Protein AF-A0A350IE97-F1 (afdb_monomer_lite)

Radius of gyration: 16.1 Å; chains: 1; bounding box: 35×37×40 Å

Sequence (151 aa):
MATRTSSQSGNFNSTSTWGGSAVPIDGDDFVITQGHIVTVNSDIRTTNGYHDSFVHGKLHITTNGQLRMNGTLLVRQHTGTVGGYFAEGDSNTGPYLRMDNGGRLEINGDDAANHALRGETHKYVWIECEGTDPRPKTTLSAIETIGSSSL

pLDDT: mean 91.08, std 9.74, range [55.69, 98.88]

Structure (mmCIF, N/CA/C/O backbone):
data_AF-A0A350IE97-F1
#
_entry.id   AF-A0A350IE97-F1
#
loop_
_atom_site.group_PDB
_atom_site.id
_atom_site.type_symbol
_atom_site.label_atom_id
_atom_site.label_alt_id
_atom_site.label_comp_id
_atom_site.label_asym_id
_atom_site.label_entity_id
_atom_site.label_seq_id
_atom_site.pdbx_PDB_ins_code
_atom_site.Cartn_x
_atom_site.Cartn_y
_atom_site.Cartn_z
_atom_site.occupancy
_atom_site.B_iso_or_equiv
_atom_site.auth_seq_id
_atom_site.auth_comp_id
_atom_site.auth_asym_id
_atom_site.auth_atom_id
_atom_site.pdbx_PDB_model_num
ATOM 1 N N . MET A 1 1 ? 12.339 -4.953 14.443 1.00 83.94 1 MET A N 1
ATOM 2 C CA . MET A 1 1 ? 12.166 -3.964 13.376 1.00 83.94 1 MET A CA 1
ATOM 3 C C . MET A 1 1 ? 13.262 -4.160 12.352 1.00 83.94 1 MET A C 1
ATOM 5 O O . MET A 1 1 ? 14.429 -3.900 12.636 1.00 83.94 1 MET A O 1
ATOM 9 N N . ALA A 1 2 ? 12.886 -4.699 11.204 1.00 94.88 2 ALA A N 1
ATOM 10 C CA . ALA A 1 2 ? 13.713 -4.820 10.021 1.00 94.88 2 ALA A CA 1
ATOM 11 C C . ALA A 1 2 ? 12.936 -4.292 8.813 1.00 94.88 2 ALA A C 1
ATOM 13 O O . ALA A 1 2 ? 11.765 -4.619 8.651 1.00 94.88 2 ALA A O 1
ATOM 14 N N . THR A 1 3 ? 13.619 -3.575 7.927 1.00 96.69 3 THR A N 1
ATOM 15 C CA . THR A 1 3 ? 13.040 -3.155 6.652 1.00 96.69 3 THR A CA 1
ATOM 16 C C . THR A 1 3 ? 12.985 -4.323 5.681 1.00 96.69 3 THR A C 1
ATOM 18 O O . THR A 1 3 ? 13.997 -4.983 5.414 1.00 96.69 3 THR A O 1
ATOM 21 N N . ARG A 1 4 ? 11.815 -4.556 5.088 1.00 98.12 4 ARG A N 1
ATOM 22 C CA . ARG A 1 4 ? 11.645 -5.508 3.984 1.00 98.12 4 ARG A CA 1
ATOM 23 C C . ARG A 1 4 ? 11.316 -4.770 2.696 1.00 98.12 4 ARG A C 1
ATOM 25 O O . ARG A 1 4 ? 10.288 -4.111 2.596 1.00 98.12 4 ARG A O 1
ATOM 32 N N . THR A 1 5 ? 12.166 -4.926 1.689 1.00 98.38 5 THR A N 1
ATOM 33 C CA . THR A 1 5 ? 11.968 -4.307 0.374 1.00 98.38 5 THR A CA 1
ATOM 34 C C . THR A 1 5 ? 11.490 -5.342 -0.626 1.00 98.38 5 THR A C 1
ATOM 36 O O . THR A 1 5 ? 12.046 -6.438 -0.702 1.00 98.38 5 THR A O 1
ATOM 39 N N . SER A 1 6 ? 10.466 -5.007 -1.407 1.00 98.69 6 SER A N 1
ATOM 40 C CA . SER A 1 6 ? 9.958 -5.918 -2.427 1.00 98.69 6 SER A CA 1
ATOM 41 C C . SER A 1 6 ? 11.024 -6.191 -3.500 1.00 98.69 6 SER A C 1
ATOM 43 O O . SER A 1 6 ? 11.559 -5.246 -4.088 1.00 98.69 6 SER A O 1
ATOM 45 N N . SER A 1 7 ? 11.302 -7.460 -3.790 1.00 98.38 7 SER A N 1
ATOM 46 C CA . SER A 1 7 ? 12.204 -7.905 -4.864 1.00 98.38 7 SER A CA 1
ATOM 47 C C . SER A 1 7 ? 11.480 -8.208 -6.176 1.00 98.38 7 SER A C 1
ATOM 49 O O . SER A 1 7 ? 12.127 -8.305 -7.212 1.00 98.38 7 SER A O 1
ATOM 51 N N . GLN A 1 8 ? 10.157 -8.371 -6.130 1.00 98.56 8 GLN A N 1
ATOM 52 C CA . GLN A 1 8 ? 9.282 -8.589 -7.283 1.00 98.56 8 GLN A CA 1
ATOM 53 C C . GLN A 1 8 ? 7.827 -8.260 -6.912 1.00 98.56 8 GLN A C 1
ATOM 55 O O . GLN A 1 8 ? 7.503 -8.142 -5.727 1.00 98.56 8 GLN A O 1
ATOM 60 N N . SER A 1 9 ? 6.941 -8.179 -7.909 1.00 98.75 9 SER A N 1
ATOM 61 C CA . SER A 1 9 ? 5.491 -8.204 -7.679 1.00 98.75 9 SER A CA 1
ATOM 62 C C . SER A 1 9 ? 5.053 -9.516 -7.010 1.00 98.75 9 SER A C 1
ATOM 64 O O . SER A 1 9 ? 5.624 -10.584 -7.257 1.00 98.75 9 SER A O 1
ATOM 66 N N . GLY A 1 10 ? 4.010 -9.459 -6.184 1.00 98.69 10 GLY A N 1
ATOM 67 C CA . GLY A 1 10 ? 3.448 -10.645 -5.543 1.00 98.69 10 GLY A CA 1
ATOM 68 C C . GLY A 1 10 ? 2.548 -10.350 -4.349 1.00 98.69 10 GLY A C 1
ATOM 69 O O . GLY A 1 10 ? 2.226 -9.204 -4.038 1.00 98.69 10 GLY A O 1
ATOM 70 N N . ASN A 1 11 ? 2.132 -11.410 -3.657 1.00 98.69 11 ASN A N 1
ATOM 71 C CA . ASN A 1 11 ? 1.339 -11.278 -2.436 1.00 98.69 11 ASN A CA 1
ATOM 72 C C . ASN A 1 11 ? 2.213 -10.798 -1.273 1.00 98.69 11 ASN A C 1
ATOM 74 O O . ASN A 1 11 ? 3.354 -11.239 -1.122 1.00 98.69 11 ASN A O 1
ATOM 78 N N . PHE A 1 12 ? 1.654 -9.954 -0.409 1.00 98.75 12 PHE A N 1
ATOM 79 C CA . PHE A 1 12 ? 2.338 -9.417 0.767 1.00 98.75 12 PHE A CA 1
ATOM 80 C C . PHE A 1 12 ? 2.811 -10.530 1.717 1.00 98.75 12 PHE A C 1
ATOM 82 O O . PHE A 1 12 ? 3.888 -10.446 2.290 1.00 98.75 12 PHE A O 1
ATOM 89 N N . ASN A 1 13 ? 2.054 -11.618 1.852 1.00 97.44 13 ASN A N 1
ATOM 90 C CA . ASN A 1 13 ? 2.400 -12.749 2.719 1.00 97.44 13 ASN A CA 1
ATOM 91 C C . ASN A 1 13 ? 3.287 -13.816 2.043 1.00 97.44 13 ASN A C 1
ATOM 93 O O . ASN A 1 13 ? 3.473 -14.894 2.604 1.00 97.44 13 ASN A O 1
ATOM 97 N N . SER A 1 14 ? 3.843 -13.544 0.857 1.00 98.38 14 SER A N 1
ATOM 98 C CA . SER A 1 14 ? 4.780 -14.449 0.186 1.00 98.38 14 SER A CA 1
ATOM 99 C C . SER A 1 14 ? 6.220 -14.005 0.411 1.00 98.38 14 SER A C 1
ATOM 101 O O . SER A 1 14 ? 6.574 -12.871 0.096 1.00 98.38 14 SER A O 1
ATOM 103 N N . THR A 1 15 ? 7.089 -14.901 0.887 1.00 98.19 15 THR A N 1
ATOM 104 C CA . THR A 1 15 ? 8.510 -14.573 1.088 1.00 98.19 15 THR A CA 1
ATOM 105 C C . THR A 1 15 ? 9.205 -14.194 -0.217 1.00 98.19 15 THR A C 1
ATOM 107 O O . THR A 1 15 ? 10.077 -13.331 -0.201 1.00 98.19 15 THR A O 1
ATOM 110 N N . SER A 1 16 ? 8.794 -14.762 -1.358 1.00 98.31 16 SER A N 1
ATOM 111 C CA . SER A 1 16 ? 9.350 -14.433 -2.679 1.00 98.31 16 SER A CA 1
ATOM 112 C C . SER A 1 16 ? 9.168 -12.962 -3.059 1.00 98.31 16 SER A C 1
ATOM 114 O O . SER A 1 16 ? 9.994 -12.419 -3.783 1.00 98.31 16 SER A O 1
ATOM 116 N N . THR A 1 17 ? 8.116 -12.309 -2.556 1.00 98.62 17 THR A N 1
ATOM 117 C CA . THR A 1 17 ? 7.879 -10.872 -2.746 1.00 98.62 17 THR A CA 1
ATOM 118 C C . THR A 1 17 ? 8.978 -10.043 -2.084 1.00 98.62 17 THR A C 1
ATOM 120 O O . THR A 1 17 ? 9.310 -8.980 -2.588 1.00 98.62 17 THR A O 1
ATOM 123 N N . TRP A 1 18 ? 9.587 -10.542 -1.004 1.00 98.38 18 TRP A N 1
ATOM 124 C CA . TRP A 1 18 ? 10.514 -9.821 -0.119 1.00 98.38 18 TRP A CA 1
ATOM 125 C C . TRP A 1 18 ? 11.935 -10.411 -0.114 1.00 98.38 18 TRP A C 1
ATOM 127 O O . TRP A 1 18 ? 12.620 -10.417 0.910 1.00 98.38 18 TRP A O 1
ATOM 137 N N . GLY A 1 19 ? 12.382 -10.965 -1.243 1.00 95.19 19 GLY A N 1
ATOM 138 C CA . GLY A 1 19 ? 13.730 -11.523 -1.397 1.00 95.19 19 GLY A CA 1
ATOM 139 C C . GLY A 1 19 ? 13.905 -12.964 -0.904 1.00 95.19 19 GLY A C 1
ATOM 140 O O . GLY A 1 19 ? 15.026 -13.459 -0.866 1.00 95.19 19 GLY A O 1
ATOM 141 N N . GLY A 1 20 ? 12.823 -13.656 -0.538 1.00 92.44 20 GLY A N 1
ATOM 142 C CA . GLY A 1 20 ? 12.789 -15.101 -0.279 1.00 92.44 20 GLY A CA 1
ATOM 143 C C . GLY A 1 20 ? 12.990 -15.530 1.177 1.00 92.44 20 GLY A C 1
ATOM 144 O O . GLY A 1 20 ? 12.565 -16.626 1.536 1.00 92.44 20 GLY A O 1
ATOM 145 N N . SER A 1 21 ? 13.569 -14.682 2.031 1.00 89.62 21 SER A N 1
ATOM 146 C CA . SER A 1 21 ? 13.944 -15.077 3.401 1.00 89.62 21 SER A CA 1
ATOM 147 C C . SER A 1 21 ? 12.817 -14.950 4.429 1.00 89.62 21 SER A C 1
ATOM 149 O O . SER A 1 21 ? 12.693 -15.799 5.306 1.00 89.62 21 SER A O 1
ATOM 151 N N . ALA A 1 22 ? 12.022 -13.881 4.370 1.00 96.06 22 ALA A N 1
ATOM 152 C CA . ALA A 1 22 ? 10.952 -13.606 5.331 1.00 96.06 22 ALA A CA 1
ATOM 153 C C . ALA A 1 22 ? 9.991 -12.545 4.784 1.00 96.06 22 ALA A C 1
ATOM 155 O O . ALA A 1 22 ? 10.365 -11.764 3.914 1.00 96.06 22 ALA A O 1
ATOM 156 N N . VAL A 1 23 ? 8.775 -12.504 5.325 1.00 98.06 23 VAL A N 1
ATOM 157 C CA . VAL A 1 23 ? 7.793 -11.432 5.088 1.00 98.06 23 VAL A CA 1
ATOM 158 C C . VAL A 1 23 ? 7.914 -10.353 6.178 1.00 98.06 23 VAL A C 1
ATOM 160 O O . VAL A 1 23 ? 8.475 -10.650 7.237 1.00 98.06 23 VAL A O 1
ATOM 163 N N . PRO A 1 24 ? 7.405 -9.124 5.963 1.00 98.25 24 PRO A N 1
ATOM 164 C CA . PRO A 1 24 ? 7.247 -8.146 7.035 1.00 98.25 24 PRO A CA 1
ATOM 165 C C . PRO A 1 24 ? 6.358 -8.709 8.150 1.00 98.25 24 PRO A C 1
ATOM 167 O O . PRO A 1 24 ? 5.273 -9.234 7.876 1.00 98.25 24 PRO A O 1
ATOM 170 N N . ILE A 1 25 ? 6.802 -8.581 9.399 1.00 97.12 25 ILE A N 1
ATOM 171 C CA . ILE A 1 25 ? 6.049 -8.986 10.595 1.00 97.12 25 ILE A CA 1
ATOM 172 C C . ILE A 1 25 ? 5.719 -7.775 11.480 1.00 97.12 25 ILE A C 1
ATOM 174 O O . ILE A 1 25 ? 5.962 -6.633 11.105 1.00 97.12 25 ILE A O 1
ATOM 178 N N . ASP A 1 26 ? 5.116 -8.018 12.644 1.00 96.00 26 ASP A N 1
ATOM 179 C CA . ASP A 1 26 ? 4.687 -6.961 13.562 1.00 96.00 26 ASP A CA 1
ATOM 180 C C . ASP A 1 26 ? 5.842 -6.027 13.959 1.00 96.00 26 ASP A C 1
ATOM 182 O O . ASP A 1 26 ? 6.904 -6.489 14.382 1.00 96.00 26 ASP A O 1
ATOM 186 N N . GLY A 1 27 ? 5.630 -4.715 13.820 1.00 93.69 27 GLY A N 1
ATOM 187 C CA . GLY A 1 27 ? 6.642 -3.694 14.095 1.00 93.69 27 GLY A CA 1
ATOM 188 C C . GLY A 1 27 ? 7.777 -3.588 13.068 1.00 93.69 27 GLY A C 1
ATOM 189 O O . GLY A 1 27 ? 8.704 -2.813 13.297 1.00 93.69 27 GLY A O 1
ATOM 190 N N . ASP A 1 28 ? 7.746 -4.340 11.965 1.00 96.88 28 ASP A N 1
ATOM 191 C CA . ASP A 1 28 ? 8.633 -4.107 10.821 1.00 96.88 28 ASP A CA 1
ATOM 192 C C . ASP A 1 28 ? 8.082 -2.995 9.920 1.00 96.88 28 ASP A C 1
ATOM 194 O O . ASP A 1 28 ? 6.877 -2.730 9.874 1.00 96.88 28 ASP A O 1
ATOM 198 N N . ASP A 1 29 ? 8.979 -2.363 9.174 1.00 96.19 29 ASP A N 1
ATOM 199 C CA . ASP A 1 29 ? 8.658 -1.505 8.045 1.00 96.19 29 ASP A CA 1
ATOM 200 C C . ASP A 1 29 ? 8.801 -2.253 6.712 1.00 96.19 29 ASP A C 1
ATOM 202 O O . ASP A 1 29 ? 9.560 -3.221 6.572 1.00 96.19 29 ASP A O 1
ATOM 206 N N . PHE A 1 30 ? 8.075 -1.790 5.696 1.00 98.31 30 PHE A N 1
ATOM 207 C CA . PHE A 1 30 ? 8.175 -2.333 4.346 1.00 98.31 30 PHE A CA 1
ATOM 208 C C . PHE A 1 30 ? 8.333 -1.249 3.280 1.00 98.31 30 PHE A C 1
ATOM 210 O O . PHE A 1 30 ? 7.833 -0.129 3.394 1.00 98.31 30 PHE A O 1
ATOM 217 N N . VAL A 1 31 ? 9.013 -1.615 2.195 1.00 98.50 31 VAL A N 1
ATOM 218 C CA . VAL A 1 31 ? 9.230 -0.767 1.022 1.00 98.50 31 VAL A CA 1
ATOM 219 C C . VAL A 1 31 ? 8.755 -1.504 -0.221 1.00 98.50 31 VAL A C 1
ATOM 221 O O . VAL A 1 31 ? 9.270 -2.568 -0.566 1.00 98.50 31 VAL A O 1
ATOM 224 N N . ILE A 1 32 ? 7.793 -0.923 -0.930 1.00 98.69 32 ILE A N 1
ATOM 225 C CA . ILE A 1 32 ? 7.365 -1.410 -2.242 1.00 98.69 32 ILE A CA 1
ATOM 226 C C . ILE A 1 32 ? 8.116 -0.619 -3.301 1.00 98.69 32 ILE A C 1
ATOM 228 O O . ILE A 1 32 ? 7.893 0.580 -3.454 1.00 98.69 32 ILE A O 1
ATOM 232 N N . THR A 1 33 ? 9.000 -1.293 -4.024 1.00 97.88 33 THR A N 1
ATOM 233 C CA . THR A 1 33 ? 9.858 -0.724 -5.069 1.00 97.88 33 THR A CA 1
ATOM 234 C C . THR A 1 33 ? 9.026 -0.258 -6.266 1.00 97.88 33 THR A C 1
ATOM 236 O O . THR A 1 33 ? 7.976 -0.833 -6.557 1.00 97.88 33 THR A O 1
ATOM 239 N N . GLN A 1 34 ? 9.489 0.780 -6.972 1.00 96.38 34 GLN A N 1
ATOM 240 C CA . GLN A 1 34 ? 8.870 1.250 -8.220 1.00 96.38 34 GLN A CA 1
ATOM 241 C C . GLN A 1 34 ? 8.666 0.096 -9.211 1.00 96.38 34 GLN A C 1
ATOM 243 O O . GLN A 1 34 ? 9.491 -0.812 -9.296 1.00 96.38 34 GLN A O 1
ATOM 248 N N . GLY A 1 35 ? 7.543 0.123 -9.927 1.00 97.06 35 GLY A N 1
ATOM 249 C CA . GLY A 1 35 ? 7.168 -0.914 -10.889 1.00 97.06 35 GLY A CA 1
ATOM 250 C C . GLY A 1 35 ? 6.647 -2.219 -10.277 1.00 97.06 35 GLY A C 1
ATOM 251 O O . GLY A 1 35 ? 6.051 -3.012 -10.998 1.00 97.06 35 GLY A O 1
ATOM 252 N N . HIS A 1 36 ? 6.803 -2.464 -8.972 1.00 98.75 36 HIS A N 1
ATOM 253 C CA . HIS A 1 36 ? 6.251 -3.664 -8.333 1.00 98.75 36 HIS A CA 1
ATOM 254 C C . HIS A 1 36 ? 4.804 -3.453 -7.885 1.00 98.75 36 HIS A C 1
ATOM 256 O O . HIS A 1 36 ? 4.440 -2.371 -7.421 1.00 98.75 36 HIS A O 1
ATOM 262 N N . ILE A 1 37 ? 4.002 -4.516 -7.947 1.00 98.88 37 ILE A N 1
ATOM 263 C CA . ILE A 1 37 ? 2.692 -4.603 -7.295 1.00 98.88 37 ILE A CA 1
ATOM 264 C C . ILE A 1 37 ? 2.800 -5.550 -6.104 1.00 98.88 37 ILE A C 1
ATOM 266 O O . ILE A 1 37 ? 3.017 -6.749 -6.277 1.00 98.88 37 ILE A O 1
ATOM 270 N N . VAL A 1 38 ? 2.580 -5.037 -4.896 1.00 98.88 38 VAL A N 1
ATOM 271 C CA . VAL A 1 38 ? 2.402 -5.873 -3.706 1.00 98.88 38 VAL A CA 1
ATOM 272 C C . VAL A 1 38 ? 0.926 -5.917 -3.339 1.00 98.88 38 VAL A C 1
ATOM 274 O O . VAL A 1 38 ? 0.292 -4.884 -3.114 1.00 98.88 38 VAL A O 1
ATOM 277 N N . THR A 1 39 ? 0.379 -7.130 -3.290 1.00 98.88 39 THR A N 1
ATOM 278 C CA . THR A 1 39 ? -1.053 -7.372 -3.091 1.00 98.88 39 THR A CA 1
ATOM 279 C C . THR A 1 39 ? -1.336 -7.871 -1.681 1.00 98.88 39 THR A C 1
ATOM 281 O O . THR A 1 39 ? -0.818 -8.905 -1.258 1.00 98.88 39 THR A O 1
ATOM 284 N N . VAL A 1 40 ? -2.209 -7.171 -0.964 1.00 98.81 40 VAL A N 1
ATOM 285 C CA . VAL A 1 40 ? -2.808 -7.628 0.290 1.00 98.81 40 VAL A CA 1
ATOM 286 C C . VAL A 1 40 ? -4.146 -8.286 -0.050 1.00 98.81 40 VAL A C 1
ATOM 288 O 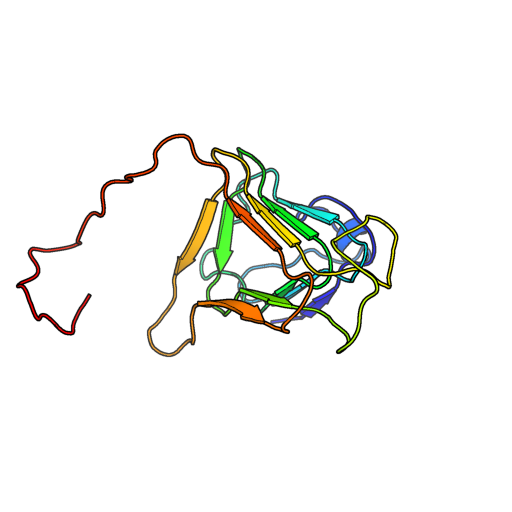O . VAL A 1 40 ? -5.124 -7.617 -0.387 1.00 98.81 40 VAL A O 1
ATOM 291 N N . ASN A 1 41 ? -4.173 -9.620 -0.021 1.00 98.12 41 ASN A N 1
ATOM 292 C CA . ASN A 1 41 ? -5.318 -10.443 -0.437 1.00 98.12 41 ASN A CA 1
ATOM 293 C C . ASN A 1 41 ? -6.014 -11.202 0.702 1.00 98.12 41 ASN A C 1
ATOM 295 O O . ASN A 1 41 ? -6.929 -11.987 0.462 1.00 98.12 41 ASN A O 1
ATOM 299 N N . SER A 1 42 ? -5.566 -10.981 1.932 1.00 98.12 42 SER A N 1
ATOM 300 C CA . SER A 1 42 ? -6.092 -11.578 3.157 1.00 98.12 42 SER A CA 1
ATOM 301 C C . SER A 1 42 ? -5.877 -10.620 4.330 1.00 98.12 42 SER A C 1
ATOM 303 O O . SER A 1 42 ? -5.247 -9.568 4.172 1.00 98.12 42 SER A O 1
ATOM 305 N N . ASP A 1 43 ? -6.409 -10.965 5.501 1.00 98.19 43 ASP A N 1
ATOM 306 C CA . ASP A 1 43 ? -6.124 -10.229 6.729 1.00 98.19 43 ASP A CA 1
ATOM 307 C C . ASP A 1 43 ? -4.677 -10.487 7.169 1.00 98.19 43 ASP A C 1
ATOM 309 O O . ASP A 1 43 ? -4.326 -11.599 7.562 1.00 98.19 43 ASP A O 1
ATOM 313 N N . ILE A 1 44 ? -3.840 -9.457 7.060 1.00 97.50 44 ILE A N 1
ATOM 314 C CA . ILE A 1 44 ? -2.436 -9.462 7.487 1.00 97.50 44 ILE A CA 1
ATOM 315 C C . ILE A 1 44 ? -2.197 -8.465 8.621 1.00 97.50 44 ILE A C 1
ATOM 317 O O . ILE A 1 44 ? -1.058 -8.081 8.883 1.00 97.50 44 ILE A O 1
ATOM 321 N N . ARG A 1 45 ? -3.261 -7.987 9.279 1.00 97.50 45 ARG A N 1
ATOM 322 C CA . ARG A 1 45 ? -3.113 -7.071 10.408 1.00 97.50 45 ARG A CA 1
ATOM 323 C C . ARG A 1 45 ? -2.337 -7.765 11.517 1.00 97.50 45 ARG A C 1
ATOM 325 O O . ARG A 1 45 ? -2.678 -8.865 11.947 1.00 97.50 45 ARG A O 1
ATOM 332 N N . THR A 1 46 ? -1.297 -7.097 11.988 1.00 94.88 46 THR A N 1
ATOM 333 C CA . THR A 1 46 ? -0.513 -7.540 13.133 1.00 94.88 46 THR A CA 1
ATOM 334 C C . THR A 1 46 ? -1.047 -6.909 14.422 1.00 94.88 46 THR A C 1
ATOM 336 O O . THR A 1 46 ? -1.928 -6.044 14.390 1.00 94.88 46 THR A O 1
ATOM 339 N N . THR A 1 47 ? -0.545 -7.362 15.574 1.00 93.75 47 THR A N 1
ATOM 340 C CA . THR A 1 47 ? -1.017 -6.904 16.889 1.00 93.75 47 THR A CA 1
ATOM 341 C C . THR A 1 47 ? -0.805 -5.407 17.086 1.00 93.75 47 THR A C 1
ATOM 343 O O . THR A 1 47 ? -1.738 -4.715 17.496 1.00 93.75 47 THR A O 1
ATOM 346 N N . ASN A 1 48 ? 0.397 -4.910 16.789 1.00 92.00 48 ASN A N 1
ATOM 347 C CA . ASN A 1 48 ? 0.746 -3.503 16.966 1.00 92.00 48 ASN A CA 1
ATOM 348 C C . ASN A 1 48 ? 0.592 -2.723 15.657 1.00 92.00 48 ASN A C 1
ATOM 350 O O . ASN A 1 48 ? 0.136 -1.588 15.674 1.00 92.00 48 ASN A O 1
ATOM 354 N N . GLY A 1 49 ? 0.878 -3.362 14.525 1.00 94.38 49 GLY A N 1
ATOM 355 C CA . GLY A 1 49 ? 0.849 -2.775 13.187 1.00 94.38 49 GLY A CA 1
ATOM 356 C C . GLY A 1 49 ? 2.251 -2.652 12.593 1.00 94.38 49 GLY A C 1
ATOM 357 O O . GLY A 1 49 ? 3.261 -2.801 13.285 1.00 94.38 49 GLY A O 1
ATOM 358 N N . TYR A 1 50 ? 2.317 -2.369 11.295 1.00 95.38 50 TYR A N 1
ATOM 359 C CA . TYR A 1 50 ? 3.580 -2.076 10.615 1.00 95.38 50 TYR A CA 1
ATOM 360 C C . TYR A 1 50 ? 4.063 -0.659 10.937 1.00 95.38 50 TYR A C 1
ATOM 362 O O . TYR A 1 50 ? 3.253 0.256 11.116 1.00 95.38 50 TYR A O 1
ATOM 370 N N . HIS A 1 51 ? 5.381 -0.481 11.005 1.00 94.44 51 HIS A N 1
ATOM 371 C CA . HIS A 1 51 ? 6.011 0.819 11.237 1.00 94.44 51 HIS A CA 1
ATOM 372 C C . HIS A 1 51 ? 5.957 1.695 9.966 1.00 94.44 51 HIS A C 1
ATOM 374 O O . HIS A 1 51 ? 5.326 1.331 8.968 1.00 94.44 51 HIS A O 1
ATOM 380 N N . ASP A 1 52 ? 6.609 2.859 9.993 1.00 94.62 52 ASP A N 1
ATOM 381 C CA . ASP A 1 52 ? 6.746 3.769 8.851 1.00 94.62 52 ASP A CA 1
ATOM 382 C C . ASP A 1 52 ? 7.161 3.024 7.580 1.00 94.62 52 ASP A C 1
ATOM 384 O O . ASP A 1 52 ? 8.255 2.478 7.509 1.00 94.62 52 ASP A O 1
ATOM 388 N N . SER A 1 53 ? 6.289 3.005 6.574 1.00 96.88 53 SER A N 1
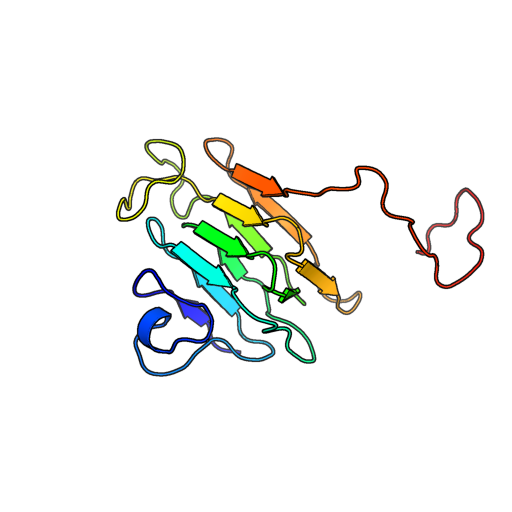ATOM 389 C CA . SER A 1 53 ? 6.457 2.181 5.375 1.00 96.88 53 SER A CA 1
ATOM 390 C C . SER A 1 53 ? 6.257 2.998 4.105 1.00 96.88 53 SER A C 1
ATOM 392 O O . SER A 1 53 ? 5.493 3.966 4.073 1.00 96.88 53 SER A O 1
ATOM 394 N N . PHE A 1 54 ? 6.937 2.597 3.032 1.00 97.19 54 PHE A N 1
ATOM 395 C CA . PHE A 1 54 ? 7.015 3.366 1.792 1.00 97.19 54 PHE A CA 1
ATOM 396 C C . PHE A 1 54 ? 6.414 2.599 0.616 1.00 97.19 54 PHE A C 1
ATOM 398 O O . PHE A 1 54 ? 6.818 1.481 0.294 1.00 97.19 54 PHE A O 1
ATOM 405 N N . VAL A 1 55 ? 5.480 3.236 -0.083 1.00 98.06 55 VAL A N 1
ATOM 406 C CA . VAL A 1 55 ? 4.903 2.745 -1.334 1.00 98.06 55 VAL A CA 1
ATOM 407 C C . VAL A 1 55 ? 5.466 3.582 -2.476 1.00 98.06 55 VAL A C 1
ATOM 409 O O . VAL A 1 55 ? 5.005 4.699 -2.710 1.00 98.06 55 VAL A O 1
ATOM 412 N N . HIS A 1 56 ? 6.473 3.045 -3.170 1.00 97.19 56 HIS A N 1
ATOM 413 C CA . HIS A 1 56 ? 7.035 3.639 -4.387 1.00 97.19 56 HIS A CA 1
ATOM 414 C C . HIS A 1 56 ? 6.494 2.994 -5.667 1.00 97.19 56 HIS A C 1
ATOM 416 O O . HIS A 1 56 ? 6.410 3.660 -6.695 1.00 97.19 56 HIS A O 1
ATOM 422 N N . GLY A 1 57 ? 6.134 1.710 -5.608 1.00 97.50 57 GLY A N 1
ATOM 423 C CA . GLY A 1 57 ? 5.352 1.019 -6.634 1.00 97.50 57 GLY A CA 1
ATOM 424 C C . GLY A 1 57 ? 3.858 1.082 -6.335 1.00 97.50 57 GLY A C 1
ATOM 425 O O . GLY A 1 57 ? 3.321 2.142 -6.011 1.00 97.50 57 GLY A O 1
ATOM 426 N N . LYS A 1 58 ? 3.186 -0.068 -6.410 1.00 98.56 58 LYS A N 1
ATOM 427 C CA . LYS A 1 58 ? 1.764 -0.204 -6.099 1.00 98.56 58 LYS A CA 1
ATOM 428 C C . LYS A 1 58 ? 1.532 -1.070 -4.866 1.00 98.56 58 LYS A C 1
ATOM 430 O O . LYS A 1 58 ? 1.944 -2.228 -4.830 1.00 98.56 58 LYS A O 1
ATOM 435 N N . LEU A 1 59 ? 0.794 -0.532 -3.898 1.00 98.81 59 LEU A N 1
ATOM 436 C CA . LEU A 1 59 ? 0.150 -1.314 -2.844 1.00 98.81 59 LEU A CA 1
ATOM 437 C C . LEU A 1 59 ? -1.310 -1.530 -3.239 1.00 98.81 59 LEU A C 1
ATOM 439 O O . LEU A 1 59 ? -2.050 -0.564 -3.420 1.00 98.81 59 LEU A O 1
ATOM 443 N N . HIS A 1 60 ? -1.724 -2.787 -3.384 1.00 98.81 60 HIS A N 1
ATOM 444 C CA . HIS A 1 60 ? -3.098 -3.146 -3.731 1.00 98.81 60 HIS A CA 1
ATOM 445 C C . HIS A 1 60 ? -3.746 -3.925 -2.590 1.00 98.81 60 HIS A C 1
ATOM 447 O O . HIS A 1 60 ? -3.435 -5.092 -2.371 1.00 98.81 60 HIS A O 1
ATOM 453 N N . ILE A 1 61 ? -4.655 -3.281 -1.865 1.00 98.69 61 ILE A N 1
ATOM 454 C CA . ILE A 1 61 ? -5.482 -3.917 -0.841 1.00 98.69 61 ILE A CA 1
ATOM 455 C C . ILE A 1 61 ? -6.779 -4.367 -1.512 1.00 98.69 61 ILE A C 1
ATOM 457 O O . ILE A 1 61 ? -7.623 -3.549 -1.868 1.00 98.69 61 ILE A O 1
ATOM 461 N N . THR A 1 62 ? -6.914 -5.669 -1.740 1.00 98.44 62 THR A N 1
ATOM 462 C CA . THR A 1 62 ? -8.102 -6.234 -2.407 1.00 98.44 62 THR A CA 1
ATOM 463 C C . THR A 1 62 ? -9.282 -6.358 -1.439 1.00 98.44 62 THR A C 1
ATOM 465 O O . THR A 1 62 ? -9.122 -6.140 -0.241 1.00 98.44 62 THR A O 1
ATOM 468 N N . THR A 1 63 ? -10.455 -6.776 -1.924 1.00 96.06 63 THR A N 1
ATOM 469 C CA . THR A 1 63 ? -11.704 -6.909 -1.144 1.00 96.06 63 THR A CA 1
ATOM 470 C C . THR A 1 63 ? -11.586 -7.648 0.195 1.00 96.06 63 THR A C 1
ATOM 472 O O . THR A 1 63 ? -12.318 -7.325 1.119 1.00 96.06 63 THR A O 1
ATOM 475 N N . ASN A 1 64 ? -10.688 -8.627 0.330 1.00 94.44 64 ASN A N 1
ATOM 476 C CA . ASN A 1 64 ? -10.478 -9.357 1.594 1.00 94.44 64 ASN A CA 1
ATOM 477 C C . ASN A 1 64 ? -9.180 -8.955 2.309 1.00 94.44 64 ASN A C 1
ATOM 479 O O . ASN A 1 64 ? -8.839 -9.506 3.357 1.00 94.44 64 ASN A O 1
ATOM 483 N N . GLY A 1 65 ? -8.427 -8.037 1.708 1.00 98.38 65 GLY A N 1
ATOM 484 C CA . GLY A 1 65 ? -7.172 -7.538 2.223 1.00 98.38 65 GLY A CA 1
ATOM 485 C C . GLY A 1 65 ? -7.393 -6.631 3.420 1.00 98.38 65 GLY A C 1
ATOM 486 O O . GLY A 1 65 ? -8.188 -5.694 3.354 1.00 98.38 65 GLY A O 1
ATOM 487 N N . GLN A 1 66 ? -6.663 -6.878 4.504 1.00 98.06 66 GLN A N 1
ATOM 488 C CA . GLN A 1 66 ? -6.674 -5.992 5.663 1.00 98.06 66 GLN A CA 1
ATOM 489 C C . GLN A 1 66 ? -5.248 -5.745 6.139 1.00 98.06 66 GLN A C 1
ATOM 491 O O . GLN A 1 66 ? -4.500 -6.690 6.370 1.00 98.06 66 GLN A O 1
ATOM 496 N N . LEU A 1 67 ? -4.882 -4.476 6.292 1.00 97.88 67 LEU A N 1
ATOM 497 C CA . LEU A 1 67 ? -3.556 -4.016 6.701 1.00 97.88 67 LEU A CA 1
ATOM 498 C C . LEU A 1 67 ? -3.699 -3.057 7.886 1.00 97.88 67 LEU A C 1
ATOM 500 O O . LEU A 1 67 ? -4.599 -2.219 7.880 1.00 97.88 67 LEU A O 1
ATOM 504 N N . ARG A 1 68 ? -2.819 -3.165 8.888 1.00 96.25 68 ARG A N 1
ATOM 505 C CA . ARG A 1 68 ? -2.774 -2.250 10.038 1.00 96.25 68 ARG A CA 1
ATOM 506 C C . ARG A 1 68 ? -1.416 -1.569 10.113 1.00 96.25 68 ARG A C 1
ATOM 508 O O . ARG A 1 68 ? -0.393 -2.247 10.136 1.00 96.25 68 ARG A O 1
ATOM 515 N N . MET A 1 69 ? -1.425 -0.250 10.216 1.00 95.81 69 MET A N 1
ATOM 516 C CA . MET A 1 69 ? -0.251 0.588 10.412 1.00 95.81 69 MET A CA 1
ATOM 517 C C . MET A 1 69 ? -0.237 1.143 11.838 1.00 95.81 69 MET A C 1
ATOM 519 O O . MET A 1 69 ? -1.266 1.610 12.329 1.00 95.81 69 MET A O 1
ATOM 523 N N . ASN A 1 70 ? 0.941 1.106 12.458 1.00 92.75 70 ASN A N 1
ATOM 524 C CA . ASN A 1 70 ? 1.311 1.882 13.646 1.00 92.75 70 ASN A CA 1
ATOM 525 C C . ASN A 1 70 ? 2.210 3.078 13.285 1.00 92.75 70 ASN A C 1
ATOM 527 O O . ASN A 1 70 ? 2.553 3.883 14.136 1.00 92.75 70 ASN A O 1
ATOM 531 N N . GLY A 1 71 ? 2.700 3.138 12.048 1.00 92.12 71 GLY A N 1
ATOM 532 C CA . GLY A 1 71 ? 3.481 4.261 11.543 1.00 92.12 71 GLY A CA 1
ATOM 533 C C . GLY A 1 71 ? 2.766 4.994 10.418 1.00 92.12 71 GLY A C 1
ATOM 534 O O . GLY A 1 71 ? 1.586 4.779 10.123 1.00 92.12 71 GLY A O 1
ATOM 535 N N . THR A 1 72 ? 3.514 5.849 9.735 1.00 93.69 72 THR A N 1
ATOM 536 C CA . THR A 1 72 ? 3.061 6.500 8.511 1.00 93.69 72 THR A CA 1
ATOM 537 C C . THR A 1 72 ? 3.154 5.545 7.318 1.00 93.69 72 THR A C 1
ATOM 539 O 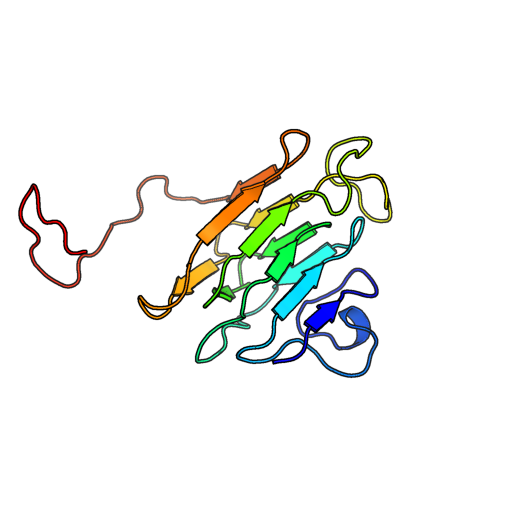O . THR A 1 72 ? 4.213 4.998 7.018 1.00 93.69 72 THR A O 1
ATOM 542 N N . LEU A 1 73 ? 2.059 5.392 6.571 1.00 96.62 73 LEU A N 1
ATOM 543 C CA . LEU A 1 73 ? 2.081 4.804 5.235 1.00 96.62 73 LEU A CA 1
ATOM 544 C C . LEU A 1 73 ? 2.277 5.915 4.204 1.00 96.62 73 LEU A C 1
ATOM 546 O O . LEU A 1 73 ? 1.379 6.730 3.964 1.00 96.62 73 LEU A O 1
ATOM 550 N N . LEU A 1 74 ? 3.458 5.943 3.592 1.00 95.50 74 LEU A N 1
ATOM 551 C CA . LEU A 1 74 ? 3.860 7.010 2.692 1.00 95.50 74 LEU A CA 1
ATOM 552 C C . LEU A 1 74 ? 3.819 6.568 1.229 1.00 95.50 74 LEU A C 1
ATOM 554 O O . LEU A 1 74 ? 4.648 5.782 0.775 1.00 95.50 74 LEU A O 1
ATOM 558 N N . VAL A 1 75 ? 2.873 7.117 0.475 1.00 96.56 75 VAL A N 1
ATOM 559 C CA . VAL A 1 75 ? 2.707 6.900 -0.965 1.00 96.56 75 VAL A CA 1
ATOM 560 C C . VAL A 1 75 ? 3.459 8.006 -1.694 1.00 96.56 75 VAL A C 1
ATOM 562 O O . VAL A 1 75 ? 2.976 9.132 -1.816 1.00 96.56 75 VAL A O 1
ATOM 565 N N . ARG A 1 76 ? 4.686 7.716 -2.133 1.00 93.75 76 ARG A N 1
ATOM 566 C CA . ARG A 1 76 ? 5.565 8.731 -2.729 1.00 93.75 76 ARG A CA 1
ATOM 567 C C . ARG A 1 76 ? 6.508 8.153 -3.762 1.00 93.75 76 ARG A C 1
ATOM 569 O O . ARG A 1 76 ? 6.875 6.985 -3.698 1.00 93.75 76 ARG A O 1
ATOM 576 N N . GLN A 1 77 ? 6.954 8.994 -4.685 1.00 91.50 77 GLN A N 1
ATOM 577 C CA . GLN A 1 77 ? 8.007 8.613 -5.620 1.00 91.50 77 GLN A CA 1
ATOM 578 C C . GLN A 1 77 ? 9.292 8.275 -4.841 1.00 91.50 77 GLN A C 1
ATOM 580 O O . GLN A 1 77 ? 9.587 8.912 -3.828 1.00 91.50 77 GLN A O 1
ATOM 585 N N . HIS A 1 78 ? 10.048 7.264 -5.284 1.00 87.81 78 HIS A N 1
ATOM 586 C CA . HIS A 1 78 ? 11.361 6.979 -4.687 1.00 87.81 78 HIS A CA 1
ATOM 587 C C . HIS A 1 78 ? 12.379 8.058 -5.079 1.00 87.81 78 HIS A C 1
ATOM 589 O O . HIS A 1 78 ? 13.175 8.514 -4.261 1.00 87.81 78 HIS A O 1
ATOM 595 N N . THR A 1 79 ? 12.306 8.496 -6.337 1.00 77.88 79 THR A N 1
ATOM 596 C CA . THR A 1 79 ? 13.125 9.550 -6.938 1.00 77.88 79 THR A CA 1
ATOM 597 C C . THR A 1 79 ? 12.274 10.787 -7.229 1.00 77.88 79 THR A C 1
ATOM 599 O O . THR A 1 79 ? 11.080 10.684 -7.478 1.00 77.88 79 THR A O 1
ATOM 602 N N . GLY A 1 80 ? 12.875 11.980 -7.240 1.00 73.94 80 GLY A N 1
ATOM 603 C CA . GLY A 1 80 ? 12.138 13.241 -7.437 1.00 73.94 80 GLY A CA 1
ATOM 604 C C . GLY A 1 80 ? 11.583 13.479 -8.851 1.00 73.94 80 GLY A C 1
ATOM 605 O O . GLY A 1 80 ? 11.029 14.544 -9.120 1.00 73.94 80 GLY A O 1
ATOM 606 N N . THR A 1 81 ? 11.769 12.552 -9.792 1.00 82.94 81 THR A N 1
ATOM 607 C CA . THR A 1 81 ? 11.204 12.634 -11.145 1.00 82.94 81 THR A CA 1
ATOM 608 C C . THR A 1 81 ? 10.888 11.232 -11.648 1.00 82.94 81 THR A C 1
ATOM 610 O O . THR A 1 81 ? 11.754 10.361 -11.628 1.00 82.94 81 THR A O 1
ATOM 613 N N . VAL A 1 82 ? 9.652 11.047 -12.114 1.00 89.62 82 VAL A N 1
ATOM 614 C CA . VAL A 1 82 ? 9.150 9.826 -12.763 1.00 89.62 82 VAL A CA 1
ATOM 615 C C . VAL A 1 82 ? 8.441 10.200 -14.069 1.00 89.62 82 VAL A C 1
ATOM 617 O O . VAL A 1 82 ? 8.028 11.351 -14.247 1.00 89.62 82 VAL A O 1
ATOM 620 N N . GLY A 1 83 ? 8.296 9.240 -14.982 1.00 91.62 83 GLY A N 1
ATOM 621 C CA . GLY A 1 83 ? 7.758 9.450 -16.327 1.00 91.62 83 GLY A CA 1
ATOM 622 C C . GLY A 1 83 ? 6.232 9.530 -16.420 1.00 91.62 83 GLY A C 1
ATOM 623 O O . GLY A 1 83 ? 5.723 10.106 -17.381 1.00 91.62 83 GLY A O 1
ATOM 624 N N . GLY A 1 84 ? 5.493 9.002 -15.439 1.00 93.94 84 GLY A N 1
ATOM 625 C CA . GLY A 1 84 ? 4.029 8.965 -15.477 1.00 93.94 84 GLY A CA 1
ATOM 626 C C . GLY A 1 84 ? 3.386 8.263 -14.281 1.00 93.94 84 GLY A C 1
ATOM 627 O O . GLY A 1 84 ? 4.045 7.999 -13.276 1.00 93.94 84 GLY A O 1
ATOM 628 N N . TYR A 1 85 ? 2.085 7.977 -14.396 1.00 95.50 85 TYR A N 1
ATOM 629 C CA . TYR A 1 85 ? 1.340 7.142 -13.444 1.00 95.50 85 TYR A CA 1
ATOM 630 C C . TYR A 1 85 ? 1.862 5.705 -13.415 1.00 95.50 85 TYR A C 1
ATOM 632 O O . TYR A 1 85 ? 2.520 5.280 -14.364 1.00 95.50 85 TYR A O 1
ATOM 640 N N . PHE A 1 86 ? 1.523 4.983 -12.341 1.00 96.75 86 PHE A N 1
ATOM 641 C CA . PHE A 1 86 ? 1.953 3.608 -12.098 1.00 96.75 86 PHE A CA 1
ATOM 642 C C . PHE A 1 86 ? 1.810 2.693 -13.330 1.00 96.75 86 PHE A C 1
ATOM 644 O O . PHE A 1 86 ? 0.727 2.578 -13.907 1.00 96.75 86 PHE A O 1
ATOM 651 N N . ALA A 1 87 ? 2.886 1.982 -13.658 1.00 97.44 87 ALA A N 1
ATOM 652 C CA . ALA A 1 87 ? 2.955 0.920 -14.649 1.00 97.44 87 ALA A CA 1
ATOM 653 C C . ALA A 1 87 ? 3.782 -0.245 -14.083 1.00 97.44 87 ALA A C 1
ATOM 655 O O . ALA A 1 87 ? 4.876 -0.045 -13.553 1.00 97.44 87 ALA A O 1
ATOM 656 N N . GLU A 1 88 ? 3.257 -1.469 -14.166 1.00 97.88 88 GLU A N 1
ATOM 657 C CA . GLU A 1 88 ? 3.958 -2.649 -13.654 1.00 97.88 88 GLU A CA 1
ATOM 658 C C . GLU A 1 88 ? 5.217 -2.955 -14.477 1.00 97.88 88 GLU A C 1
ATOM 660 O O . GLU A 1 88 ? 5.206 -2.879 -15.705 1.00 97.88 88 GLU A O 1
ATOM 665 N N . GLY A 1 89 ? 6.304 -3.307 -13.791 1.00 97.31 89 GLY A N 1
ATOM 666 C CA . GLY A 1 89 ? 7.604 -3.594 -14.396 1.00 97.31 89 GLY A CA 1
ATOM 667 C C . GLY A 1 89 ? 8.389 -2.357 -14.845 1.00 97.31 89 GLY A C 1
ATOM 668 O O . GLY A 1 89 ? 9.521 -2.507 -15.300 1.00 97.31 89 GLY A O 1
ATOM 669 N N . ASP A 1 90 ? 7.835 -1.149 -14.699 1.00 95.69 90 ASP A N 1
ATOM 670 C CA . ASP A 1 90 ? 8.506 0.106 -15.043 1.00 95.69 90 ASP A CA 1
ATOM 671 C C . ASP A 1 90 ? 9.094 0.780 -13.795 1.00 95.69 90 ASP A C 1
ATOM 673 O O . ASP A 1 90 ? 8.378 1.173 -12.873 1.00 95.69 90 ASP A O 1
ATOM 677 N N . SER A 1 91 ? 10.415 0.949 -13.764 1.00 93.69 91 SER A N 1
ATOM 678 C CA . SER A 1 91 ? 11.105 1.655 -12.680 1.00 93.69 91 SER A CA 1
ATOM 679 C C . SER A 1 91 ? 10.961 3.180 -12.760 1.00 93.69 91 SER A C 1
ATOM 681 O O . SER A 1 91 ? 11.242 3.867 -11.781 1.00 93.69 91 SER A O 1
ATOM 683 N N . ASN A 1 92 ? 10.483 3.732 -13.879 1.00 93.88 92 ASN A N 1
ATOM 684 C CA . ASN A 1 92 ? 10.269 5.164 -14.092 1.00 93.88 92 ASN A CA 1
ATOM 685 C C . ASN A 1 92 ? 8.795 5.571 -13.902 1.00 93.88 92 ASN A C 1
ATOM 687 O O . ASN A 1 92 ? 8.246 6.388 -14.647 1.00 93.88 92 ASN A O 1
ATOM 691 N N . THR A 1 93 ? 8.148 5.011 -12.882 1.00 94.19 93 THR A N 1
ATOM 692 C CA . THR A 1 93 ? 6.709 5.155 -12.660 1.00 94.19 93 THR A CA 1
ATOM 693 C C . THR A 1 93 ? 6.354 5.753 -11.294 1.00 94.19 93 THR A C 1
ATOM 695 O O . THR A 1 93 ? 7.144 5.704 -10.345 1.00 94.19 93 THR A O 1
ATOM 698 N N . GLY A 1 94 ? 5.172 6.365 -11.206 1.00 95.12 94 GLY A N 1
ATOM 699 C CA . GLY A 1 94 ? 4.626 6.954 -9.985 1.00 95.12 94 GLY A CA 1
ATOM 700 C C . GLY A 1 94 ? 4.036 5.919 -9.018 1.00 95.12 94 GLY A C 1
ATOM 701 O O . GLY A 1 94 ? 3.686 4.812 -9.431 1.00 95.12 94 GLY A O 1
ATOM 702 N N . PRO A 1 95 ? 3.904 6.271 -7.728 1.00 96.81 95 PRO A N 1
ATOM 703 C CA . PRO A 1 95 ? 3.365 5.378 -6.714 1.00 96.81 95 PRO A CA 1
ATOM 704 C C . PRO A 1 95 ? 1.837 5.313 -6.774 1.00 96.81 95 PRO A C 1
ATOM 706 O O . PRO A 1 95 ? 1.163 6.282 -7.144 1.00 96.81 95 PRO A O 1
ATOM 709 N N . TYR A 1 96 ? 1.282 4.189 -6.334 1.00 97.56 96 TYR A N 1
ATOM 710 C CA . TYR A 1 96 ? -0.158 3.980 -6.342 1.00 97.56 96 TYR A CA 1
ATOM 711 C C . TYR A 1 96 ? -0.623 3.152 -5.144 1.00 97.56 96 TYR A C 1
ATOM 713 O O . TYR A 1 96 ? -0.262 1.989 -4.984 1.00 97.56 96 TYR A O 1
ATOM 721 N N . LEU A 1 97 ? -1.471 3.740 -4.308 1.00 98.25 97 LEU A N 1
ATOM 722 C CA . LEU A 1 97 ? -2.276 2.986 -3.355 1.00 98.25 97 LEU A CA 1
ATOM 723 C C . LEU A 1 97 ? -3.651 2.726 -3.965 1.00 98.25 97 LEU A C 1
ATOM 725 O O . LEU A 1 97 ? -4.382 3.668 -4.266 1.00 98.25 97 LEU A O 1
ATOM 729 N N . ARG A 1 98 ? -4.003 1.452 -4.119 1.00 97.94 98 ARG A N 1
ATOM 730 C CA . ARG A 1 98 ? -5.338 1.014 -4.525 1.00 97.94 98 ARG A CA 1
ATOM 731 C C . ARG A 1 98 ? -5.971 0.206 -3.408 1.00 97.94 98 ARG A C 1
ATOM 733 O O . ARG A 1 98 ? -5.364 -0.751 -2.928 1.00 97.94 98 ARG A O 1
ATOM 740 N N . MET A 1 99 ? -7.204 0.539 -3.062 1.00 97.44 99 MET A N 1
ATOM 741 C CA . MET A 1 99 ? -8.040 -0.260 -2.183 1.00 97.44 99 MET A CA 1
ATOM 742 C C . MET A 1 99 ? -9.358 -0.574 -2.888 1.00 97.44 99 MET A C 1
ATOM 744 O O . MET A 1 99 ? -10.099 0.342 -3.242 1.00 97.44 99 MET A O 1
ATOM 748 N N . ASP A 1 100 ? -9.624 -1.860 -3.112 1.00 97.06 100 ASP A N 1
ATOM 749 C CA . ASP A 1 100 ? -10.897 -2.319 -3.669 1.00 97.06 100 ASP A CA 1
ATOM 750 C C . ASP A 1 100 ? -11.991 -2.274 -2.591 1.00 97.06 100 ASP A C 1
ATOM 752 O O . ASP A 1 100 ? -11.706 -2.334 -1.390 1.00 97.06 100 ASP A O 1
ATOM 756 N N . ASN A 1 101 ? -13.257 -2.261 -3.014 1.00 94.19 101 ASN A N 1
ATOM 757 C CA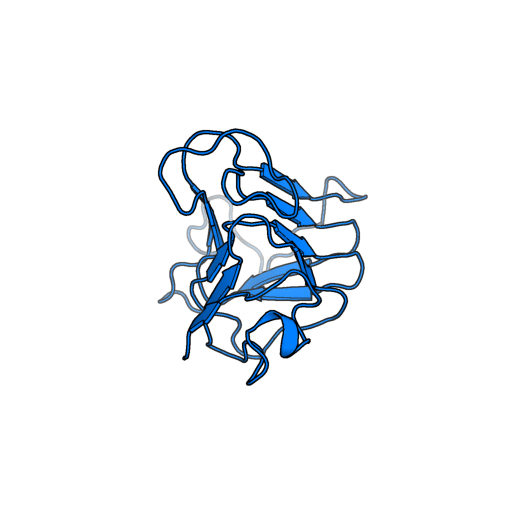 . ASN A 1 101 ? -14.382 -2.348 -2.087 1.00 94.19 101 ASN A CA 1
ATOM 758 C C . ASN A 1 101 ? -14.272 -3.593 -1.190 1.00 94.19 101 ASN A C 1
ATOM 760 O O . ASN A 1 101 ? -14.087 -4.704 -1.689 1.00 94.19 101 ASN A O 1
ATOM 764 N N . GLY A 1 102 ? -14.412 -3.399 0.123 1.00 91.88 102 GLY A N 1
ATOM 765 C CA . GLY A 1 102 ? -14.225 -4.424 1.159 1.00 91.88 102 GLY A CA 1
ATOM 766 C C . GLY A 1 102 ? -12.812 -4.479 1.755 1.00 91.88 102 GLY A C 1
ATOM 767 O O . GLY A 1 102 ? -12.657 -4.950 2.881 1.00 91.88 102 GLY A O 1
ATOM 768 N N . GLY A 1 103 ? -11.804 -3.944 1.056 1.00 95.81 103 GLY A N 1
ATOM 769 C CA . GLY A 1 103 ? -10.448 -3.821 1.581 1.00 95.81 103 GLY A CA 1
ATOM 770 C C . GLY A 1 103 ? -10.376 -2.862 2.771 1.00 95.81 103 GLY A C 1
ATOM 771 O O . GLY A 1 103 ? -11.160 -1.916 2.879 1.00 95.81 103 GLY A O 1
ATOM 772 N N . ARG A 1 104 ? -9.427 -3.104 3.683 1.00 95.25 104 ARG A N 1
ATOM 773 C CA . ARG A 1 104 ? -9.259 -2.302 4.902 1.00 95.25 104 ARG A CA 1
ATOM 774 C C . ARG A 1 104 ? -7.814 -1.868 5.112 1.00 95.25 104 ARG A C 1
ATOM 776 O O . ARG A 1 104 ? -6.921 -2.700 5.252 1.00 95.25 104 ARG A O 1
ATOM 783 N N . LEU A 1 105 ? -7.614 -0.560 5.237 1.00 95.69 105 LEU A N 1
ATOM 784 C CA . LEU A 1 105 ? -6.420 0.036 5.829 1.00 95.69 105 LEU A CA 1
ATOM 785 C C . LEU A 1 105 ? -6.790 0.603 7.201 1.00 95.69 105 LEU A C 1
ATOM 787 O O . LEU A 1 105 ? -7.634 1.490 7.304 1.00 95.69 105 LEU A O 1
ATOM 791 N N . GLU A 1 106 ? -6.171 0.080 8.249 1.00 94.81 106 GLU A N 1
ATOM 792 C CA . GLU A 1 106 ? -6.305 0.561 9.618 1.00 94.81 106 GLU A CA 1
ATOM 793 C C . GLU A 1 106 ? -5.051 1.350 9.993 1.00 94.81 106 GLU A C 1
ATOM 795 O O . GLU A 1 106 ? -3.936 0.870 9.812 1.00 94.81 106 GLU A O 1
ATOM 800 N N . ILE A 1 107 ? -5.232 2.558 10.514 1.00 92.31 107 ILE A N 1
ATOM 801 C CA . ILE A 1 107 ? -4.160 3.359 11.101 1.00 92.31 107 ILE A CA 1
ATOM 802 C C . ILE A 1 107 ? -4.519 3.501 12.572 1.00 92.31 107 ILE A C 1
ATOM 804 O O . ILE A 1 107 ? -5.530 4.121 12.899 1.00 92.31 107 ILE A O 1
ATOM 808 N N . ASN A 1 108 ? -3.762 2.826 13.429 1.00 86.75 108 ASN A N 1
ATOM 809 C CA . ASN A 1 108 ? -4.106 2.658 14.833 1.00 86.75 108 ASN A CA 1
ATOM 810 C C . ASN A 1 108 ? -2.839 2.408 15.651 1.00 86.75 108 ASN A C 1
ATOM 812 O O . ASN A 1 108 ? -2.230 1.337 15.536 1.00 86.75 108 ASN A O 1
ATOM 816 N N . GLY A 1 109 ? -2.497 3.369 16.504 1.00 76.69 109 GLY A N 1
ATOM 817 C CA . GLY A 1 109 ? -1.324 3.325 17.360 1.00 76.69 109 GLY A CA 1
ATOM 818 C C . GLY A 1 109 ? -1.378 4.345 18.491 1.00 76.69 109 GLY A C 1
ATOM 819 O O . GLY A 1 109 ? -2.420 4.952 18.725 1.00 76.69 109 GLY A O 1
ATOM 820 N N . ASP A 1 110 ? -0.270 4.502 19.214 1.00 73.06 110 ASP A N 1
ATOM 821 C CA . ASP A 1 110 ? -0.181 5.402 20.370 1.00 73.06 110 ASP A CA 1
ATOM 822 C C . ASP A 1 110 ? 0.099 6.866 19.981 1.00 73.06 110 ASP A C 1
ATOM 824 O O . ASP A 1 110 ? 0.643 7.149 18.917 1.00 73.06 110 ASP A O 1
ATOM 828 N N . ASP A 1 111 ? -0.241 7.816 20.858 1.00 67.56 111 ASP A N 1
ATOM 829 C CA . ASP A 1 111 ? -0.037 9.259 20.623 1.00 67.56 111 ASP A CA 1
ATOM 830 C C . ASP A 1 111 ? 1.444 9.655 20.458 1.00 67.56 111 ASP A C 1
ATOM 832 O O . ASP A 1 111 ? 1.753 10.774 20.043 1.00 67.56 111 ASP A O 1
ATOM 836 N N . ALA A 1 112 ? 2.375 8.760 20.804 1.00 71.44 112 ALA A N 1
ATOM 837 C CA . ALA A 1 112 ? 3.803 8.987 20.626 1.00 71.44 112 ALA A CA 1
ATOM 838 C C . ALA A 1 112 ? 4.246 8.796 19.165 1.00 71.44 112 ALA A C 1
ATOM 840 O O . ALA A 1 112 ? 5.265 9.361 18.756 1.00 71.44 112 ALA A O 1
ATOM 841 N N . ALA A 1 113 ? 3.492 8.031 18.374 1.00 69.19 113 ALA A N 1
ATOM 842 C CA . ALA A 1 113 ? 3.774 7.783 16.971 1.00 69.19 113 ALA A CA 1
ATOM 843 C C . ALA A 1 113 ? 3.034 8.766 16.042 1.00 69.19 113 ALA A C 1
ATOM 845 O O . ALA A 1 113 ? 1.869 9.116 16.224 1.00 69.19 113 ALA A O 1
ATOM 846 N N . ASN A 1 114 ? 3.730 9.225 14.995 1.00 74.88 114 ASN A N 1
ATOM 847 C CA . ASN A 1 114 ? 3.114 10.016 13.930 1.00 74.88 114 ASN A CA 1
ATOM 848 C C . ASN A 1 114 ? 2.377 9.080 12.964 1.00 74.88 114 ASN A C 1
ATOM 850 O O . ASN A 1 114 ? 2.970 8.514 12.044 1.00 74.88 114 ASN A O 1
ATOM 854 N N . HIS A 1 115 ? 1.068 8.958 13.156 1.00 87.44 115 HIS A N 1
ATOM 855 C CA . HIS A 1 115 ? 0.193 8.136 12.324 1.00 87.44 115 HIS A CA 1
ATOM 856 C C . HIS A 1 115 ? -0.334 8.915 11.131 1.00 87.44 115 HIS A C 1
ATOM 858 O O . HIS A 1 115 ? -0.982 9.950 11.296 1.00 87.44 115 HIS A O 1
ATOM 864 N N . ALA A 1 116 ? -0.107 8.425 9.916 1.00 91.00 116 ALA A N 1
ATOM 865 C CA . ALA A 1 116 ? -0.702 9.051 8.744 1.00 91.00 116 ALA A CA 1
ATOM 866 C C . ALA A 1 116 ? -0.761 8.123 7.529 1.00 91.00 116 ALA A C 1
ATOM 868 O O . ALA A 1 116 ? 0.120 7.300 7.309 1.00 91.00 116 ALA A O 1
ATOM 869 N N . LEU A 1 117 ? -1.763 8.338 6.677 1.00 94.19 117 LEU A N 1
ATOM 870 C CA . LEU A 1 117 ? -1.668 8.023 5.255 1.00 94.19 117 LEU A CA 1
ATOM 871 C C . LEU A 1 117 ? -1.287 9.318 4.544 1.00 94.19 117 LEU A C 1
ATOM 873 O O . LEU A 1 117 ? -2.013 10.308 4.647 1.00 94.19 117 LEU A O 1
ATOM 877 N N . ARG A 1 118 ? -0.155 9.332 3.840 1.00 92.69 118 ARG A N 1
ATOM 878 C CA . ARG A 1 118 ? 0.330 10.537 3.155 1.00 92.69 118 ARG A CA 1
ATOM 879 C C . ARG A 1 118 ? 0.671 10.237 1.707 1.00 92.69 118 ARG A C 1
ATOM 881 O O . ARG A 1 118 ? 1.415 9.305 1.425 1.00 92.69 118 ARG A O 1
ATOM 888 N N . GLY A 1 119 ? 0.146 11.056 0.801 1.00 91.25 119 GLY A N 1
ATOM 889 C CA . GLY A 1 119 ? 0.661 11.180 -0.557 1.00 91.25 119 GLY A CA 1
ATOM 890 C C . GLY A 1 119 ? 1.688 12.308 -0.596 1.00 91.25 119 GLY A C 1
ATOM 891 O O . GLY A 1 119 ? 1.336 13.448 -0.306 1.00 91.25 119 GLY A O 1
ATOM 892 N N . GLU A 1 120 ? 2.941 12.013 -0.937 1.00 85.81 120 GLU A N 1
ATOM 893 C CA . GLU A 1 120 ? 4.009 13.018 -1.040 1.00 85.81 120 GLU A CA 1
ATOM 894 C C . GLU A 1 120 ? 4.648 13.011 -2.427 1.00 85.81 120 GLU A C 1
ATOM 896 O O . GLU A 1 120 ? 4.748 11.971 -3.076 1.00 85.81 120 GLU A O 1
ATOM 901 N N . THR A 1 121 ? 5.213 14.157 -2.824 1.00 71.56 121 THR A N 1
ATOM 902 C CA . THR A 1 121 ? 5.781 14.453 -4.158 1.00 71.56 121 THR A CA 1
ATOM 903 C C . THR A 1 121 ? 4.702 14.804 -5.192 1.00 71.56 121 THR A C 1
ATOM 905 O O . THR A 1 121 ? 3.691 14.133 -5.336 1.00 71.56 121 THR A O 1
ATOM 908 N N . HIS A 1 122 ? 4.882 15.914 -5.909 1.00 69.81 122 HIS A N 1
ATOM 909 C CA . HIS A 1 122 ? 3.751 16.670 -6.469 1.00 69.81 122 HIS A CA 1
ATOM 910 C C . HIS A 1 122 ? 3.144 16.145 -7.790 1.00 69.81 122 HIS A C 1
ATOM 912 O O . HIS A 1 122 ? 2.200 16.753 -8.288 1.00 69.81 122 HIS A O 1
ATOM 918 N N . LYS A 1 123 ? 3.652 15.064 -8.402 1.00 87.31 123 LYS A N 1
ATOM 919 C CA . LYS A 1 123 ? 3.118 14.534 -9.678 1.00 87.31 123 LYS A CA 1
ATOM 920 C C . LYS A 1 123 ? 2.919 13.022 -9.623 1.00 87.31 123 LYS A C 1
ATOM 922 O O . LYS A 1 123 ? 3.708 12.324 -9.003 1.00 87.31 123 LYS A O 1
ATOM 927 N N . TYR A 1 124 ? 1.895 12.518 -10.309 1.00 92.62 124 TYR A N 1
ATOM 928 C CA . TYR A 1 124 ? 1.665 11.079 -10.521 1.00 92.62 124 TYR A CA 1
ATOM 929 C C . TYR A 1 124 ? 1.552 10.212 -9.253 1.00 92.62 124 TYR A C 1
ATOM 931 O O . TYR A 1 124 ? 1.704 8.997 -9.333 1.00 92.62 124 TYR A O 1
ATOM 939 N N . VAL A 1 125 ? 1.271 10.818 -8.097 1.00 94.06 125 VAL A N 1
ATOM 940 C CA . VAL A 1 125 ? 0.896 10.096 -6.876 1.00 94.06 125 VAL A CA 1
ATOM 941 C C . VAL A 1 125 ? -0.595 9.822 -6.939 1.00 94.06 125 VAL A C 1
ATOM 943 O O . VAL A 1 125 ? -1.382 10.756 -7.100 1.00 94.06 125 VAL A O 1
ATOM 946 N N . TRP A 1 126 ? -0.978 8.554 -6.823 1.00 94.50 126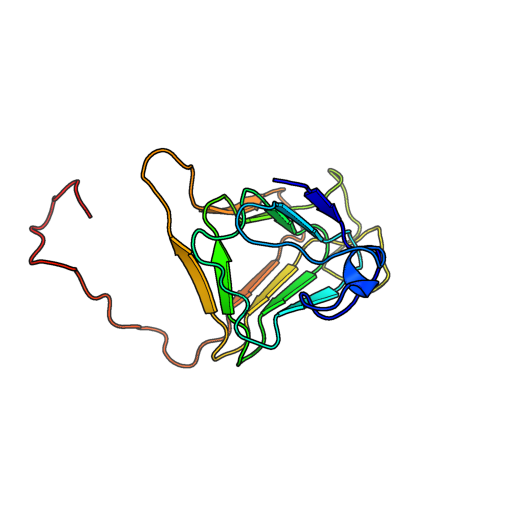 TRP A N 1
ATOM 947 C CA . TRP A 1 126 ? -2.375 8.150 -6.908 1.00 94.50 126 TRP A CA 1
ATOM 948 C C . TRP A 1 126 ? -2.802 7.382 -5.661 1.00 94.50 126 TRP A C 1
ATOM 950 O O . TRP A 1 126 ? -2.126 6.453 -5.218 1.00 94.50 126 TRP A O 1
ATOM 960 N N . ILE A 1 127 ? -3.949 7.764 -5.107 1.00 95.25 127 ILE A N 1
ATOM 961 C CA . ILE A 1 127 ? -4.637 7.024 -4.053 1.00 95.25 127 ILE A CA 1
ATOM 962 C C . ILE A 1 127 ? -6.070 6.819 -4.532 1.00 95.25 127 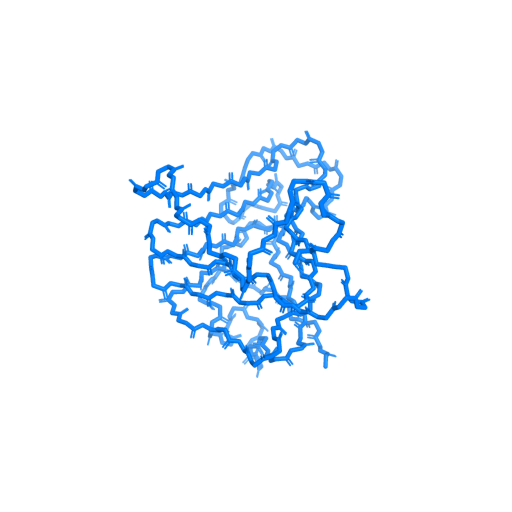ILE A C 1
ATOM 964 O O . ILE A 1 127 ? -6.782 7.787 -4.788 1.00 95.25 127 ILE A O 1
ATOM 968 N N . GLU A 1 128 ? -6.473 5.563 -4.680 1.00 95.44 128 GLU A N 1
ATOM 969 C CA . GLU A 1 128 ? -7.823 5.166 -5.068 1.00 95.44 128 GLU A CA 1
ATOM 970 C C . GLU A 1 128 ? -8.413 4.262 -3.998 1.00 95.44 128 GLU A C 1
ATOM 972 O O . GLU A 1 128 ? -7.829 3.232 -3.656 1.00 95.44 128 GLU A O 1
ATOM 977 N N . CYS A 1 129 ? -9.588 4.639 -3.508 1.00 93.31 129 CYS A N 1
ATOM 978 C CA . CYS A 1 129 ? -10.355 3.849 -2.562 1.00 93.31 129 CYS A CA 1
ATOM 979 C C . CYS A 1 129 ? -11.752 3.648 -3.142 1.00 93.31 129 CYS A C 1
ATOM 981 O O . CYS A 1 129 ? -12.548 4.587 -3.194 1.00 93.31 129 CYS A O 1
ATOM 983 N N . GLU A 1 130 ? -12.042 2.431 -3.585 1.00 92.25 130 GLU A N 1
ATOM 984 C CA . GLU A 1 130 ? -13.375 2.047 -4.027 1.00 92.25 130 GLU A CA 1
ATOM 985 C C . GLU A 1 130 ? -14.223 1.671 -2.805 1.00 92.25 130 GLU A C 1
ATOM 987 O O . GLU A 1 130 ? -13.818 0.866 -1.967 1.00 92.25 130 GLU A O 1
ATOM 992 N N . GLY A 1 131 ? -15.417 2.249 -2.692 1.00 84.31 131 GLY A N 1
ATOM 993 C CA . GLY A 1 131 ? -16.361 1.944 -1.621 1.00 84.31 131 GLY A CA 1
ATOM 994 C C . GLY A 1 131 ? -17.798 2.014 -2.118 1.00 84.31 131 GLY A C 1
ATOM 995 O O . GLY A 1 131 ? -18.106 2.749 -3.055 1.00 84.31 131 GLY A O 1
ATOM 996 N N . THR A 1 132 ? -18.688 1.240 -1.499 1.00 80.88 132 THR A N 1
ATOM 997 C CA . THR A 1 132 ? -20.119 1.218 -1.852 1.00 80.88 132 THR A CA 1
ATOM 998 C C . THR A 1 132 ? -20.965 2.226 -1.079 1.00 80.88 132 THR A C 1
ATOM 1000 O O . THR A 1 132 ? -22.067 2.543 -1.521 1.00 80.88 132 THR A O 1
ATOM 1003 N N . ASP A 1 133 ? -20.482 2.720 0.066 1.00 76.31 133 ASP A N 1
ATOM 1004 C CA . ASP A 1 133 ? -21.189 3.704 0.891 1.00 76.31 133 ASP A CA 1
ATOM 1005 C C . ASP A 1 133 ? -20.355 4.988 1.042 1.00 76.31 133 ASP A C 1
ATOM 1007 O O . ASP A 1 133 ? -19.280 4.949 1.644 1.00 76.31 133 ASP A O 1
ATOM 1011 N N . PRO A 1 134 ? -20.828 6.139 0.531 1.00 66.19 134 PRO A N 1
ATOM 1012 C CA . PRO A 1 134 ? -20.134 7.410 0.698 1.00 66.19 134 PRO A CA 1
ATOM 1013 C C . PRO A 1 134 ? -20.241 7.993 2.121 1.00 66.19 134 PRO A C 1
ATOM 1015 O O . PRO A 1 134 ? -19.641 9.035 2.381 1.00 66.19 134 PRO A O 1
ATOM 1018 N N . ARG A 1 135 ? -21.024 7.397 3.038 1.00 67.81 135 ARG A N 1
ATOM 1019 C CA . ARG A 1 135 ? -21.274 7.932 4.393 1.00 67.81 135 ARG A CA 1
ATOM 1020 C C . ARG A 1 135 ? -21.175 6.857 5.486 1.00 67.81 135 ARG A C 1
ATOM 1022 O O . ARG A 1 135 ? -22.164 6.600 6.178 1.00 67.81 135 ARG A O 1
ATOM 1029 N N . PRO A 1 136 ? -19.995 6.254 5.703 1.00 66.12 136 PRO A N 1
ATOM 1030 C CA . PRO A 1 136 ? -19.808 5.351 6.828 1.00 66.12 136 PRO A CA 1
ATOM 1031 C C . PRO A 1 136 ? -20.109 6.078 8.147 1.00 66.12 136 PRO A C 1
ATOM 1033 O O . PRO A 1 136 ? -19.689 7.212 8.377 1.00 66.12 136 PRO A O 1
ATOM 1036 N N . LYS A 1 137 ? -20.875 5.421 9.020 1.00 68.44 137 LYS A N 1
ATOM 1037 C CA . LYS A 1 137 ? -21.218 5.928 10.351 1.00 68.44 137 LYS A CA 1
ATOM 1038 C C . LYS A 1 137 ? -19.948 6.062 11.198 1.00 68.44 137 LYS A C 1
ATOM 1040 O O . LYS A 1 137 ? -19.386 5.054 11.622 1.00 68.44 137 LYS A O 1
ATOM 1045 N N . THR A 1 138 ? -19.544 7.288 11.518 1.00 71.38 138 THR A N 1
ATOM 1046 C CA . THR A 1 138 ? -18.553 7.532 12.574 1.00 71.38 138 THR A CA 1
ATOM 1047 C C . THR A 1 138 ? -19.162 7.138 13.916 1.00 71.38 138 THR A C 1
ATOM 1049 O O . THR A 1 138 ? -20.242 7.608 14.278 1.00 71.38 138 THR A O 1
ATOM 1052 N N . THR A 1 139 ? -18.495 6.246 14.646 1.00 75.06 139 THR A N 1
ATOM 1053 C CA . THR A 1 139 ? -18.893 5.866 16.005 1.00 75.06 139 THR A CA 1
ATOM 1054 C C . THR A 1 139 ? -17.864 6.439 16.961 1.00 75.06 139 THR A C 1
ATOM 1056 O O . THR A 1 139 ? -16.691 6.093 16.868 1.00 75.06 139 THR A O 1
ATOM 1059 N N . LEU A 1 140 ? -18.305 7.334 17.838 1.00 74.25 140 LEU A N 1
ATOM 1060 C CA . LEU A 1 140 ? -17.482 7.855 18.923 1.00 74.25 140 LEU A CA 1
ATOM 1061 C C . LEU A 1 140 ? -17.497 6.855 20.085 1.00 74.25 140 LEU A C 1
ATOM 1063 O O . LEU A 1 140 ? -18.500 6.171 20.304 1.00 74.25 140 LEU A O 1
ATOM 1067 N N . SER A 1 141 ? -16.394 6.769 20.824 1.00 77.56 141 SER A N 1
ATOM 1068 C CA . SER A 1 141 ? -16.289 5.947 22.037 1.00 77.56 141 SER A CA 1
ATOM 1069 C C . SER A 1 141 ? -17.122 6.515 23.198 1.00 77.56 141 SER A C 1
ATOM 1071 O O . SER A 1 141 ? -17.495 5.770 24.105 1.00 77.56 141 SER A O 1
ATOM 1073 N N . ALA A 1 142 ? -17.459 7.809 23.145 1.00 80.12 142 ALA A N 1
ATOM 1074 C CA . ALA A 1 142 ? -18.307 8.521 24.095 1.00 80.12 142 ALA A CA 1
ATOM 1075 C C . ALA A 1 142 ? -19.048 9.702 23.426 1.00 80.12 142 ALA A C 1
ATOM 1077 O O . ALA A 1 142 ? -18.893 9.969 22.235 1.00 80.12 142 ALA A O 1
ATOM 1078 N N . ILE A 1 143 ? -19.903 10.397 24.185 1.00 82.50 143 ILE A N 1
ATOM 1079 C CA . ILE A 1 143 ? -20.538 11.644 23.732 1.00 82.50 143 ILE A CA 1
ATOM 1080 C C . ILE A 1 143 ? -19.476 12.751 23.725 1.00 82.50 143 ILE A C 1
ATOM 1082 O O . ILE A 1 143 ? -19.051 13.179 24.794 1.00 82.50 143 ILE A O 1
ATOM 1086 N N . GLU A 1 144 ? -19.119 13.259 22.544 1.00 81.75 144 GLU A N 1
ATOM 1087 C CA . GLU A 1 144 ? -18.229 14.418 22.406 1.00 81.75 144 GLU A CA 1
ATOM 1088 C C . GLU A 1 144 ? -19.014 15.723 22.237 1.00 81.75 144 GLU A C 1
ATOM 1090 O O . GLU A 1 144 ? -20.010 15.796 21.510 1.00 81.75 144 GLU A O 1
ATOM 1095 N N . THR A 1 145 ? -18.556 16.780 22.909 1.00 86.12 145 THR A N 1
ATOM 1096 C CA . THR A 1 145 ? -19.157 18.119 22.800 1.00 86.12 145 THR A CA 1
ATOM 1097 C C . THR A 1 145 ? -18.576 18.864 21.594 1.00 86.12 145 THR A C 1
ATOM 1099 O O . THR A 1 145 ? -17.398 18.718 21.273 1.00 86.12 145 THR A O 1
ATOM 1102 N N . ILE A 1 146 ? -19.373 19.707 20.924 1.00 80.62 146 ILE A N 1
ATOM 1103 C CA . ILE A 1 146 ? -18.878 20.581 19.845 1.00 80.62 146 ILE A CA 1
ATOM 1104 C C . ILE A 1 146 ? -17.762 21.480 20.400 1.00 80.62 146 ILE A C 1
ATOM 1106 O O . ILE A 1 146 ? -17.987 22.227 21.350 1.00 80.62 146 ILE A O 1
ATOM 1110 N N . GLY A 1 147 ? -16.573 21.415 19.796 1.00 80.44 147 GLY A N 1
ATOM 1111 C CA . GLY A 1 147 ? -15.384 22.139 20.261 1.00 80.44 147 GLY A CA 1
ATOM 1112 C C . GLY A 1 147 ? -14.478 21.343 21.207 1.00 80.44 147 GLY A C 1
ATOM 1113 O O . GLY A 1 147 ? -13.514 21.910 21.715 1.00 80.44 147 GLY A O 1
ATOM 1114 N N . SER A 1 148 ? -14.760 20.054 21.434 1.00 76.69 148 SER A N 1
ATOM 1115 C CA . SER A 1 148 ? -13.828 19.142 22.103 1.00 76.69 148 SER A CA 1
ATOM 1116 C C . SER A 1 148 ? -12.509 19.067 21.327 1.00 76.69 148 SER A C 1
ATOM 1118 O O . SER A 1 148 ? -12.505 18.974 20.097 1.00 76.69 148 SER A O 1
ATOM 1120 N N . SER A 1 149 ? -11.387 19.151 22.045 1.00 72.50 149 SER A N 1
ATOM 1121 C CA . SER A 1 149 ? -10.040 18.959 21.494 1.00 72.50 149 SER A CA 1
ATOM 1122 C C . SER A 1 149 ? -9.519 17.533 21.687 1.00 72.50 149 SER A C 1
ATOM 1124 O O . SER A 1 149 ? -8.426 17.230 21.218 1.00 72.50 149 SER A O 1
ATOM 1126 N N . SER A 1 150 ? -10.261 16.682 22.399 1.00 59.44 150 SER A N 1
ATOM 1127 C CA . SER A 1 150 ? -9.996 15.248 22.517 1.00 59.44 150 SER A CA 1
ATOM 1128 C C . SER A 1 150 ? -10.935 14.488 21.583 1.00 59.44 150 SER A C 1
ATOM 1130 O O . SER A 1 150 ? -12.138 14.745 21.582 1.00 59.44 150 SER A O 1
ATOM 1132 N N . LEU A 1 151 ? -10.370 13.592 20.773 1.00 55.69 151 LEU A N 1
ATOM 1133 C CA . LEU A 1 151 ? -11.106 12.567 20.027 1.00 55.69 151 LEU A CA 1
ATOM 1134 C C . LEU A 1 151 ? -11.244 11.295 20.867 1.00 55.69 151 LEU A C 1
ATOM 1136 O O . LEU A 1 151 ? -10.325 11.036 21.675 1.00 55.69 151 LEU A O 1
#

Secondary structure (DSSP, 8-state):
--EEE-SSSEETT-GGGGTSS----TT-EEEE-TT-EEEE-SB---SS-B-SEEESSEEEE-TT-EEEESSEEEEE-SSS--SBS--TT-TTB--EEEE-TT-EEEE---TTS--EEEEESSSS-EEEE--S-S------SS-PPTT-S--

Foldseek 3Di:
DEEFEAPAADEQQACNRRVNDGHDAPAAEYEYAAQHEYEQPAEPEHPAFYAEYEFQAEYEFELHGEGEHQAEYEQFHPDLAADAAHDHPDNRHGGEYHYAENGYYHFDHDPVHDTYHDYDHDHRRYYYHDYDDPDPDDDDPDDDDVVDPDD